Protein AF-A0A354GFQ6-F1 (afdb_monomer_lite)

Sequence (66 aa):
GRIKTYDVDLRSNNLFTSAVYYLQQNDIIYVAPNKATSQSASANQNSGLFISIAGVIISIITLIAR

Foldseek 3Di:
DDDDDDDDDPPDPCLVVDPCVDDDPPDDDDDDDDPVVVCVVVVPPCVVVVVVVVVVVVVVCVVVVD

Radius of gyration: 24.76 Å; chains: 1; bounding box: 55×29×59 Å

Structure (mmCIF, N/CA/C/O backbone):
data_AF-A0A354GFQ6-F1
#
_entry.id   AF-A0A354GFQ6-F1
#
loop_
_atom_site.group_PDB
_atom_site.id
_atom_site.type_symbol
_atom_site.label_atom_id
_atom_site.label_alt_id
_atom_site.label_comp_id
_atom_site.label_asym_id
_atom_site.label_entity_id
_atom_site.label_seq_id
_atom_site.pdbx_PDB_ins_code
_atom_site.Cartn_x
_atom_site.Cartn_y
_atom_site.Cartn_z
_atom_site.occupancy
_atom_site.B_iso_or_equiv
_atom_site.auth_seq_id
_atom_site.auth_comp_id
_atom_site.auth_asym_id
_atom_site.auth_atom_id
_atom_site.pdbx_PDB_model_num
ATOM 1 N N . GLY A 1 1 ? -7.091 -23.181 14.234 1.00 63.28 1 GLY A N 1
ATOM 2 C CA . GLY A 1 1 ? -8.007 -22.034 14.070 1.00 63.28 1 GLY A CA 1
ATOM 3 C C . GLY A 1 1 ? -8.073 -21.660 12.605 1.00 63.28 1 GLY A C 1
ATOM 4 O O . GLY A 1 1 ? -7.076 -21.835 11.918 1.00 63.28 1 GLY A O 1
ATOM 5 N N . ARG A 1 2 ? -9.230 -21.215 12.101 1.00 80.69 2 ARG A N 1
ATOM 6 C CA . ARG A 1 2 ? -9.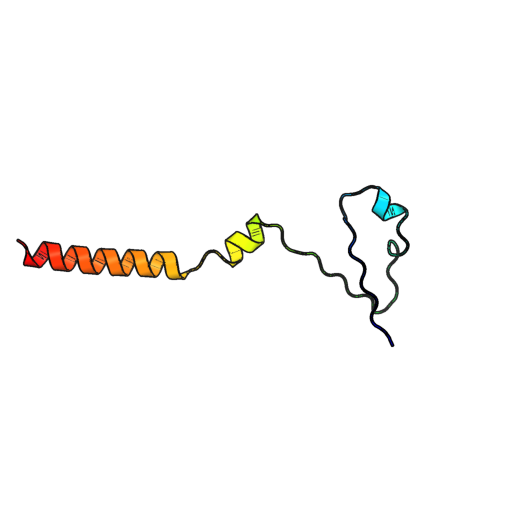340 -20.703 10.725 1.00 80.69 2 ARG A CA 1
ATOM 7 C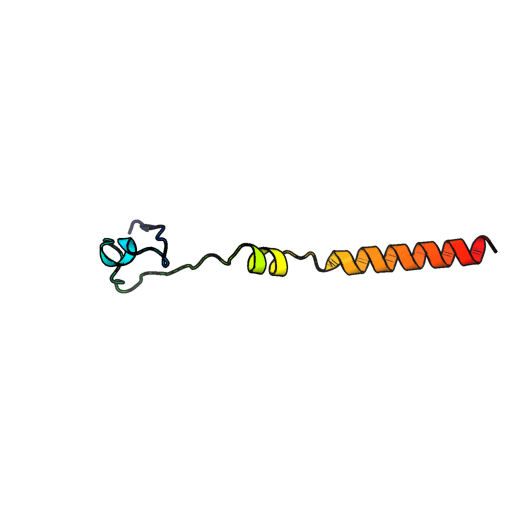 C . ARG A 1 2 ? -8.840 -19.262 10.707 1.00 80.69 2 ARG A C 1
ATOM 9 O O . ARG A 1 2 ? -9.337 -18.457 11.488 1.00 80.69 2 ARG A O 1
ATOM 16 N N . ILE A 1 3 ? -7.880 -18.961 9.840 1.00 82.94 3 ILE A N 1
ATOM 17 C CA . ILE A 1 3 ? -7.439 -17.585 9.599 1.00 82.94 3 ILE A CA 1
ATOM 18 C C . ILE A 1 3 ? -8.578 -16.868 8.868 1.00 82.94 3 ILE A C 1
ATOM 20 O O . ILE A 1 3 ? -9.107 -17.395 7.888 1.00 82.94 3 ILE A O 1
ATOM 24 N N . LYS A 1 4 ? -8.993 -15.706 9.379 1.00 88.06 4 LYS A N 1
ATOM 25 C CA . LYS A 1 4 ? -9.952 -14.817 8.718 1.00 88.06 4 LYS A CA 1
ATOM 26 C C . LYS A 1 4 ? -9.189 -13.609 8.192 1.00 88.06 4 LYS A C 1
ATOM 28 O O . LYS A 1 4 ? -8.404 -13.024 8.930 1.00 88.06 4 LYS A O 1
ATOM 33 N N . THR A 1 5 ? -9.433 -13.253 6.939 1.00 90.38 5 THR A N 1
ATOM 34 C CA . THR A 1 5 ? -8.803 -12.109 6.275 1.00 90.38 5 THR A CA 1
ATOM 35 C C . THR A 1 5 ? -9.882 -11.100 5.918 1.00 90.38 5 THR A C 1
ATOM 37 O O . THR A 1 5 ? -10.961 -11.488 5.468 1.00 90.38 5 THR A O 1
ATOM 40 N N . TYR A 1 6 ? -9.589 -9.821 6.136 1.00 90.50 6 TYR A N 1
ATOM 41 C CA . TYR A 1 6 ? -10.490 -8.714 5.849 1.00 90.50 6 TYR A CA 1
ATOM 42 C C . TYR A 1 6 ? -9.727 -7.652 5.068 1.00 90.50 6 TYR A C 1
ATOM 44 O O . TYR A 1 6 ? -8.745 -7.109 5.570 1.00 90.50 6 TYR A O 1
ATOM 52 N N . ASP A 1 7 ? -10.201 -7.347 3.864 1.00 91.19 7 ASP A N 1
ATOM 53 C CA . ASP A 1 7 ? -9.694 -6.223 3.089 1.00 91.19 7 ASP A CA 1
ATOM 54 C C . ASP A 1 7 ? -10.503 -4.982 3.453 1.00 91.19 7 ASP A C 1
ATOM 56 O O . ASP A 1 7 ? -11.721 -4.929 3.261 1.00 91.19 7 ASP A O 1
ATOM 60 N N . VAL A 1 8 ? -9.826 -3.985 4.017 1.00 90.94 8 VAL A N 1
ATOM 61 C CA . VAL A 1 8 ? -10.438 -2.719 4.421 1.00 90.94 8 VAL A CA 1
ATOM 62 C C . VAL A 1 8 ? -9.685 -1.548 3.813 1.00 90.94 8 VAL A C 1
ATOM 64 O O . VAL A 1 8 ? -8.455 -1.512 3.808 1.00 90.94 8 VAL A O 1
ATOM 67 N N . ASP A 1 9 ? -10.433 -0.567 3.311 1.00 91.06 9 ASP A N 1
ATOM 68 C CA . ASP A 1 9 ? -9.855 0.701 2.880 1.00 91.06 9 ASP A CA 1
ATOM 69 C C . ASP A 1 9 ? -9.672 1.617 4.093 1.00 91.06 9 ASP A C 1
ATOM 71 O O . ASP A 1 9 ? -10.636 2.142 4.654 1.00 91.06 9 ASP A O 1
ATOM 75 N N . LEU A 1 10 ? -8.413 1.838 4.475 1.00 89.06 10 LEU A N 1
ATOM 76 C CA . LEU A 1 10 ? -8.049 2.702 5.597 1.00 89.06 10 LEU A CA 1
ATOM 77 C C . LEU A 1 10 ? -8.358 4.192 5.356 1.00 89.06 10 LEU A C 1
ATOM 79 O O . LEU A 1 10 ? -8.242 4.998 6.276 1.00 89.06 10 LEU A O 1
ATOM 83 N N . ARG A 1 11 ? -8.727 4.581 4.129 1.00 90.38 11 ARG A N 1
ATOM 84 C CA . ARG A 1 11 ? -9.042 5.966 3.744 1.00 90.38 11 ARG A CA 1
ATOM 85 C C . ARG A 1 11 ? -10.529 6.290 3.822 1.00 90.38 11 ARG A C 1
ATOM 87 O O . ARG A 1 11 ? -10.907 7.446 3.639 1.00 90.38 11 ARG A O 1
ATOM 94 N N . SER A 1 12 ? -11.373 5.287 4.021 1.00 91.25 12 SER A N 1
ATOM 95 C CA . SER A 1 12 ? -12.816 5.439 3.925 1.00 91.25 12 SER A CA 1
ATOM 96 C C . SER A 1 12 ? -13.464 5.531 5.308 1.00 91.25 12 SER A C 1
ATOM 98 O O . SER A 1 12 ? -13.085 4.838 6.249 1.00 91.25 12 SER A O 1
ATOM 100 N N . ASN A 1 13 ? -14.498 6.371 5.432 1.00 91.38 13 ASN A N 1
ATOM 101 C CA . ASN A 1 13 ? -15.238 6.562 6.687 1.00 91.38 13 ASN A CA 1
ATOM 102 C C . ASN A 1 13 ? -15.987 5.300 7.151 1.00 91.38 13 ASN A C 1
ATOM 104 O O . ASN A 1 13 ? -16.351 5.192 8.319 1.00 91.38 13 ASN A O 1
ATOM 108 N N . ASN A 1 14 ? -16.204 4.330 6.260 1.00 90.75 14 ASN A N 1
ATOM 109 C CA . ASN A 1 14 ? -16.778 3.030 6.622 1.00 90.75 14 ASN A CA 1
ATOM 110 C C . ASN A 1 14 ? -15.838 2.172 7.491 1.00 90.75 14 ASN A C 1
ATOM 112 O O . ASN A 1 14 ? -16.291 1.189 8.071 1.00 90.75 14 ASN A O 1
ATOM 116 N N . LEU A 1 15 ? -14.553 2.530 7.612 1.00 91.12 15 LEU A N 1
ATOM 117 C CA . LEU A 1 15 ? -13.620 1.842 8.498 1.00 91.12 15 LEU A CA 1
ATOM 118 C C . LEU A 1 15 ? -14.090 1.911 9.955 1.00 91.12 15 LEU A C 1
ATOM 120 O O . LEU A 1 15 ? -14.017 0.915 10.667 1.00 91.12 15 LEU A O 1
ATOM 124 N N . PHE A 1 16 ? -14.619 3.062 10.380 1.00 92.25 16 PHE A N 1
ATOM 125 C CA . PHE A 1 16 ? -15.035 3.299 11.766 1.00 92.25 16 PHE A CA 1
ATOM 126 C C . PHE A 1 16 ? -16.251 2.468 12.189 1.00 92.25 16 PHE A C 1
ATOM 128 O O . PHE A 1 16 ? -16.465 2.250 13.377 1.00 92.25 16 PHE A O 1
ATOM 135 N N . THR A 1 17 ? -17.046 1.998 11.228 1.00 92.88 17 THR A N 1
ATOM 136 C CA . THR A 1 17 ? -18.199 1.119 11.469 1.00 92.88 17 THR A CA 1
ATOM 137 C C . THR A 1 17 ? -17.908 -0.341 11.123 1.00 92.88 17 THR A C 1
ATOM 139 O O . THR A 1 17 ? -18.790 -1.192 11.238 1.00 92.88 17 THR A O 1
ATOM 142 N N . SER A 1 18 ? -16.680 -0.651 10.698 1.00 90.31 18 SER A N 1
ATOM 143 C CA . SER A 1 18 ? -16.274 -1.999 10.324 1.00 90.31 18 SER A CA 1
ATOM 144 C C . SER A 1 18 ? -16.141 -2.904 11.548 1.00 90.31 18 SER A C 1
ATOM 146 O O . SER A 1 18 ? -15.629 -2.504 12.593 1.00 90.31 18 SER A O 1
ATOM 148 N N . ALA A 1 19 ? -16.515 -4.175 11.390 1.00 89.56 19 ALA A N 1
ATOM 149 C CA . ALA A 1 19 ? -16.355 -5.197 12.426 1.00 89.56 19 ALA A CA 1
ATOM 150 C C . ALA A 1 19 ? -14.885 -5.445 12.820 1.00 89.56 19 ALA A C 1
ATOM 152 O O . ALA A 1 19 ? -14.630 -6.055 13.854 1.00 89.56 19 ALA A O 1
ATOM 153 N N . VAL A 1 20 ? -13.933 -4.980 12.004 1.00 91.31 20 VAL A N 1
ATOM 154 C CA . VAL A 1 20 ? -12.485 -5.122 12.226 1.00 91.31 20 VAL A CA 1
ATOM 155 C C . VAL A 1 20 ? -11.790 -3.805 12.578 1.00 91.31 20 VAL A C 1
ATOM 157 O O . VAL A 1 20 ? -10.583 -3.675 12.411 1.00 91.31 20 VAL A O 1
ATOM 160 N N . TYR A 1 21 ? -12.544 -2.808 13.051 1.00 93.44 21 TYR A N 1
ATOM 161 C CA . TYR A 1 21 ? -11.971 -1.537 13.503 1.00 93.44 21 TYR A CA 1
ATOM 162 C C . TYR A 1 21 ? -11.072 -1.704 14.739 1.00 93.44 21 TYR A C 1
ATOM 164 O O . TYR A 1 21 ? -10.019 -1.076 14.840 1.00 93.44 21 TYR A O 1
ATOM 172 N N . TYR A 1 22 ? -11.474 -2.575 15.668 1.00 94.00 22 TYR A N 1
ATOM 173 C CA . TYR A 1 22 ? -10.687 -2.911 16.851 1.00 94.00 22 TYR A CA 1
ATOM 174 C C . TYR A 1 22 ? -9.913 -4.206 16.631 1.00 94.00 22 TYR A C 1
ATOM 176 O O . TYR A 1 22 ? -10.497 -5.239 16.307 1.00 94.00 22 TYR A O 1
ATOM 184 N N . LEU A 1 23 ? -8.604 -4.139 16.859 1.00 92.44 23 LEU A N 1
ATOM 185 C CA . LEU A 1 23 ? -7.708 -5.285 16.762 1.00 92.44 23 LEU A CA 1
ATOM 186 C C . LEU A 1 23 ? -7.841 -6.172 17.995 1.00 92.44 23 LEU A C 1
ATOM 188 O O . LEU A 1 23 ? -7.879 -5.691 19.131 1.00 92.44 23 LEU A O 1
ATOM 192 N N . GLN A 1 24 ? -7.860 -7.475 17.760 1.00 92.00 24 GLN A N 1
ATOM 193 C CA . GLN A 1 24 ? -7.751 -8.485 18.795 1.00 92.00 24 GLN A CA 1
ATOM 194 C C . GLN A 1 24 ? -6.292 -8.924 18.944 1.00 92.00 24 GLN A C 1
ATOM 196 O O . GLN A 1 24 ? -5.428 -8.682 18.097 1.00 92.00 24 GLN A O 1
ATOM 201 N N . GLN A 1 25 ? -5.986 -9.557 20.074 1.00 91.69 25 GLN A N 1
ATOM 202 C CA . GLN A 1 25 ? -4.648 -10.086 20.303 1.00 91.69 25 GLN A CA 1
ATOM 203 C C . GLN A 1 25 ? -4.330 -11.141 19.232 1.00 91.69 25 GLN A C 1
ATOM 205 O O . GLN A 1 25 ? -5.175 -11.985 18.940 1.00 91.69 25 GLN A O 1
ATOM 210 N N . ASN A 1 26 ? -3.106 -1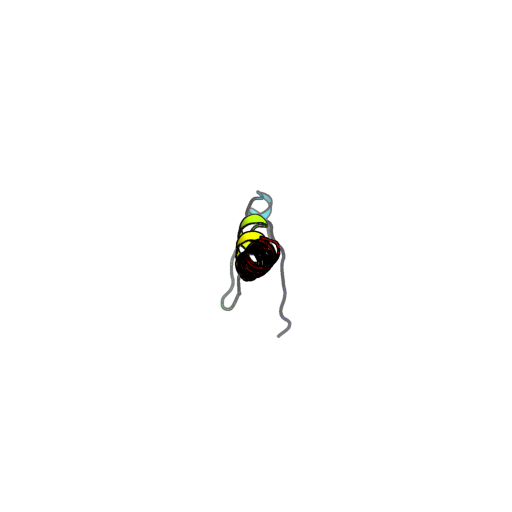1.102 18.692 1.00 91.44 26 ASN A N 1
ATOM 211 C CA . ASN A 1 26 ? -2.636 -11.973 17.606 1.00 91.44 26 ASN A CA 1
ATOM 212 C C . ASN A 1 26 ? -3.218 -11.661 16.204 1.00 91.44 26 ASN A C 1
ATOM 214 O O . ASN A 1 26 ? -3.066 -12.473 15.290 1.00 91.44 26 ASN A O 1
ATOM 218 N N . ASP A 1 27 ? -3.821 -10.488 15.996 1.00 93.00 27 ASP A N 1
ATOM 219 C CA . ASP A 1 27 ? -4.147 -10.007 14.647 1.00 93.00 27 ASP A CA 1
ATOM 220 C C . ASP A 1 27 ? -2.899 -9.490 13.909 1.00 93.00 27 ASP A C 1
ATOM 222 O O . ASP A 1 27 ? -2.005 -8.881 14.500 1.00 93.00 27 ASP A O 1
ATOM 226 N N . ILE A 1 28 ? -2.841 -9.726 12.593 1.00 91.81 28 ILE A N 1
ATOM 227 C CA . ILE A 1 28 ? -1.751 -9.285 11.710 1.00 91.81 28 ILE A CA 1
ATOM 228 C C . ILE A 1 28 ? -2.310 -8.291 10.697 1.00 91.81 28 ILE A C 1
ATOM 230 O O . ILE A 1 28 ? -3.308 -8.565 10.034 1.00 91.81 28 ILE A O 1
ATOM 234 N N . ILE A 1 29 ? -1.628 -7.158 10.546 1.00 92.50 29 ILE A N 1
ATOM 235 C CA . ILE A 1 29 ? -2.028 -6.080 9.643 1.00 92.50 29 ILE A CA 1
ATOM 236 C C . ILE A 1 29 ? -1.024 -6.011 8.501 1.00 92.50 29 ILE A C 1
ATOM 238 O O . ILE A 1 29 ? 0.179 -5.884 8.730 1.00 92.50 29 ILE A O 1
ATOM 242 N N . TYR A 1 30 ? -1.524 -6.060 7.271 1.00 91.31 30 TYR A N 1
ATOM 243 C CA . TYR A 1 30 ? -0.723 -5.888 6.068 1.00 91.31 30 TYR A CA 1
ATOM 244 C C . TYR A 1 30 ? -1.238 -4.690 5.274 1.00 91.31 30 TYR A C 1
ATOM 246 O O . TYR A 1 30 ? -2.413 -4.630 4.920 1.00 91.31 30 TYR A O 1
ATOM 254 N N . VAL A 1 31 ? -0.351 -3.736 4.989 1.00 90.75 31 VAL A N 1
ATOM 255 C CA . VAL A 1 31 ? -0.664 -2.561 4.170 1.00 90.75 31 VAL A CA 1
ATOM 256 C C . VAL A 1 31 ? 0.024 -2.731 2.825 1.00 90.75 31 VAL A C 1
ATOM 258 O O . VAL A 1 31 ? 1.254 -2.737 2.746 1.00 90.75 31 VAL A O 1
ATOM 261 N N . ALA A 1 32 ? -0.768 -2.868 1.762 1.00 86.00 32 ALA A N 1
ATOM 262 C CA . ALA A 1 32 ? -0.226 -2.987 0.418 1.00 86.00 32 ALA A CA 1
ATOM 263 C C . ALA A 1 32 ? 0.475 -1.675 0.003 1.00 86.00 32 ALA A C 1
ATOM 265 O O . ALA A 1 32 ? -0.088 -0.589 0.189 1.00 86.00 32 ALA A O 1
ATOM 266 N N . PRO A 1 33 ? 1.690 -1.742 -0.573 1.00 82.88 33 PRO A N 1
ATOM 267 C CA . PRO A 1 33 ? 2.371 -0.561 -1.079 1.00 82.88 33 PRO A CA 1
ATOM 268 C C . PRO A 1 33 ? 1.578 0.052 -2.235 1.00 82.88 33 PRO A C 1
ATOM 270 O O . PRO A 1 33 ? 0.974 -0.649 -3.048 1.00 82.88 33 PRO A O 1
ATOM 273 N N . ASN A 1 34 ? 1.608 1.379 -2.340 1.00 82.44 34 ASN A N 1
ATOM 274 C CA . ASN A 1 34 ? 0.981 2.058 -3.466 1.00 82.44 34 ASN A CA 1
ATOM 275 C C . ASN A 1 34 ? 1.691 1.692 -4.790 1.00 82.44 34 ASN A C 1
ATO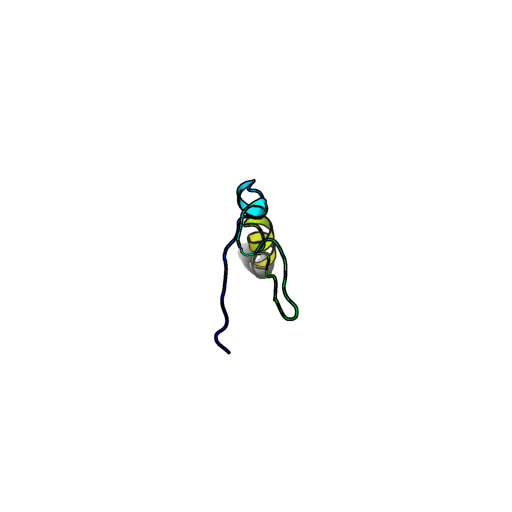M 277 O O . ASN A 1 34 ? 2.849 1.257 -4.807 1.00 82.44 34 ASN A O 1
ATOM 281 N N . LYS A 1 35 ? 1.002 1.899 -5.919 1.00 76.31 35 LYS A N 1
ATOM 282 C CA . LYS A 1 35 ? 1.519 1.542 -7.250 1.00 76.31 35 LYS A CA 1
ATOM 283 C C . LYS A 1 35 ? 2.875 2.189 -7.556 1.00 76.31 35 LYS A C 1
ATOM 285 O O . LYS A 1 35 ? 3.713 1.544 -8.172 1.00 76.31 35 LYS A O 1
ATOM 290 N N . ALA A 1 36 ? 3.113 3.426 -7.116 1.00 72.06 36 ALA A N 1
ATOM 291 C CA . ALA A 1 36 ? 4.380 4.120 -7.344 1.00 72.06 36 ALA A CA 1
ATOM 292 C C . ALA A 1 36 ? 5.536 3.475 -6.561 1.00 72.06 36 ALA A C 1
ATOM 294 O O . ALA A 1 36 ? 6.575 3.191 -7.140 1.00 72.06 36 ALA A O 1
ATOM 295 N N . THR A 1 37 ? 5.341 3.159 -5.280 1.00 72.69 37 THR A N 1
ATOM 296 C CA . THR A 1 37 ? 6.328 2.487 -4.425 1.00 72.69 37 THR A CA 1
ATOM 297 C C . THR A 1 37 ? 6.611 1.065 -4.904 1.00 72.69 37 THR A C 1
ATOM 299 O O . THR A 1 37 ? 7.769 0.659 -4.954 1.00 72.69 37 THR A O 1
ATOM 302 N N . SER A 1 38 ? 5.579 0.323 -5.319 1.00 73.19 38 SER A N 1
ATOM 303 C CA . SER A 1 38 ? 5.754 -0.997 -5.936 1.00 73.19 38 SER A CA 1
ATOM 304 C C . SER A 1 38 ? 6.531 -0.897 -7.249 1.00 73.19 38 SER A C 1
ATOM 306 O O . SER A 1 38 ? 7.453 -1.678 -7.458 1.00 73.19 38 SER A O 1
ATOM 308 N N . GLN A 1 39 ? 6.229 0.103 -8.082 1.00 69.25 39 GLN A N 1
ATOM 309 C CA . GLN A 1 39 ? 6.925 0.335 -9.344 1.00 69.25 39 GLN A CA 1
ATOM 310 C C . GLN A 1 39 ? 8.379 0.781 -9.148 1.00 69.25 39 GLN A C 1
ATOM 312 O O . GLN A 1 39 ? 9.226 0.413 -9.954 1.00 69.25 39 GLN A O 1
ATOM 317 N N . SER A 1 40 ? 8.684 1.552 -8.101 1.00 66.50 40 SER A N 1
ATOM 318 C CA . SER A 1 40 ? 10.058 1.902 -7.717 1.00 66.50 40 SER A CA 1
ATOM 319 C C . SER A 1 40 ? 10.822 0.695 -7.174 1.00 66.50 40 SER A C 1
ATOM 321 O O . SER A 1 40 ? 12.003 0.552 -7.469 1.00 66.50 40 SER A O 1
ATOM 323 N N . ALA A 1 41 ? 10.160 -0.200 -6.435 1.00 64.69 41 ALA A N 1
ATOM 324 C CA . ALA A 1 41 ? 10.753 -1.463 -5.995 1.00 64.69 41 ALA A CA 1
ATOM 325 C C . ALA A 1 41 ? 10.968 -2.443 -7.165 1.00 64.69 41 ALA A C 1
ATOM 327 O O . ALA A 1 41 ? 11.942 -3.190 -7.176 1.00 64.69 41 ALA A O 1
ATOM 328 N N . SER A 1 42 ? 10.082 -2.418 -8.166 1.00 63.78 42 SER A N 1
ATOM 329 C CA . SER A 1 42 ? 10.166 -3.231 -9.382 1.00 63.78 42 SER A CA 1
ATOM 330 C C . SER A 1 42 ? 10.877 -2.530 -10.540 1.00 63.78 42 SER A C 1
ATOM 332 O O . SER A 1 42 ? 10.905 -3.076 -11.645 1.00 63.78 42 SER A O 1
ATOM 334 N N . ALA A 1 43 ? 11.390 -1.310 -10.343 1.00 63.84 43 ALA A N 1
ATOM 335 C CA . ALA A 1 43 ? 12.188 -0.612 -11.337 1.00 63.84 43 ALA A CA 1
ATOM 336 C C . ALA A 1 43 ? 13.456 -1.443 -11.509 1.00 63.84 43 ALA A C 1
ATOM 338 O O . ALA A 1 43 ? 14.364 -1.411 -10.683 1.00 63.84 43 ALA A O 1
ATOM 339 N N . ASN A 1 44 ? 13.428 -2.285 -12.540 1.00 62.97 44 ASN A N 1
ATOM 340 C CA . ASN A 1 44 ? 14.405 -3.323 -12.787 1.00 62.97 44 ASN A CA 1
ATOM 341 C C . ASN A 1 44 ? 15.795 -2.679 -12.831 1.00 62.97 44 ASN A C 1
ATOM 343 O O . ASN A 1 44 ? 16.117 -1.960 -13.778 1.00 62.97 44 ASN A O 1
ATOM 347 N N . GLN A 1 45 ? 16.602 -2.910 -11.791 1.00 62.69 45 GLN A N 1
ATOM 348 C CA . GLN A 1 45 ? 17.948 -2.337 -11.649 1.00 62.69 45 GLN A CA 1
ATOM 349 C C . GLN A 1 45 ? 18.842 -2.680 -12.855 1.00 62.69 45 GLN A C 1
ATOM 351 O O . GLN A 1 45 ? 19.803 -1.975 -13.152 1.00 62.69 45 GLN A O 1
ATOM 356 N N . ASN A 1 46 ? 18.471 -3.714 -13.613 1.00 66.00 46 ASN A N 1
ATOM 357 C CA . ASN A 1 46 ? 19.178 -4.176 -14.799 1.00 66.00 46 ASN A CA 1
ATOM 358 C C . ASN A 1 46 ? 18.969 -3.284 -16.035 1.00 66.00 46 ASN A C 1
ATOM 360 O O . ASN A 1 46 ? 19.752 -3.382 -16.975 1.00 66.00 46 ASN A O 1
ATOM 364 N N . SER A 1 47 ? 17.970 -2.392 -16.063 1.00 73.31 47 SER A N 1
ATOM 365 C CA . SER A 1 47 ? 17.755 -1.486 -17.206 1.00 73.31 47 SER A CA 1
ATOM 366 C C . SER A 1 47 ? 18.976 -0.598 -17.469 1.00 73.31 47 SER A C 1
ATOM 368 O O . SER A 1 47 ? 19.373 -0.424 -18.618 1.00 73.31 47 SER A O 1
ATOM 370 N N . GLY A 1 48 ? 19.621 -0.096 -16.409 1.00 77.19 48 GLY A N 1
ATOM 371 C CA . GLY A 1 48 ? 20.868 0.668 -16.528 1.00 77.19 48 GLY A CA 1
ATOM 372 C C . GLY A 1 48 ? 22.026 -0.172 -17.074 1.00 77.19 48 GLY A C 1
ATOM 373 O O . GLY A 1 48 ? 22.784 0.301 -17.915 1.00 77.19 48 GLY A O 1
ATOM 374 N N . LEU A 1 49 ? 22.112 -1.444 -16.669 1.00 81.81 49 LEU A N 1
ATOM 375 C CA . LEU A 1 49 ? 23.146 -2.374 -17.125 1.00 81.81 49 LEU A CA 1
ATOM 376 C C . LEU A 1 49 ? 23.048 -2.652 -18.634 1.00 81.81 49 LEU A C 1
ATOM 378 O O . LEU A 1 49 ? 24.060 -2.599 -19.331 1.00 81.81 49 LEU A O 1
ATOM 382 N N . PHE A 1 50 ? 21.842 -2.892 -19.161 1.00 82.12 50 PHE A N 1
ATOM 383 C CA . PHE A 1 50 ? 21.645 -3.108 -20.601 1.00 82.12 50 PHE A CA 1
ATOM 384 C C . PHE A 1 50 ? 21.989 -1.867 -21.431 1.00 82.12 50 PHE A C 1
ATOM 386 O O . PHE A 1 50 ? 22.592 -1.994 -22.496 1.00 82.12 50 PHE A O 1
ATOM 393 N N . ILE A 1 51 ? 21.665 -0.671 -20.927 1.00 88.56 51 ILE A N 1
ATOM 394 C CA . ILE A 1 51 ? 22.035 0.600 -21.566 1.00 88.56 51 ILE A CA 1
ATOM 395 C C . ILE A 1 51 ? 23.562 0.748 -21.616 1.00 88.56 51 ILE A C 1
ATOM 397 O O . ILE A 1 51 ? 24.109 1.099 -22.662 1.00 88.56 51 ILE A O 1
ATOM 401 N N . SER A 1 52 ? 24.268 0.430 -20.526 1.00 89.06 52 SER A N 1
ATOM 402 C CA . SER A 1 52 ? 25.735 0.464 -20.493 1.00 89.06 52 SER A CA 1
ATOM 403 C C . SER A 1 52 ? 26.366 -0.533 -21.470 1.00 89.06 52 SER A C 1
ATOM 405 O O . SER A 1 52 ? 27.282 -0.164 -22.201 1.00 89.06 52 SER A O 1
ATOM 407 N N . ILE A 1 53 ? 25.860 -1.769 -21.537 1.00 93.06 53 ILE A N 1
ATOM 408 C CA . ILE A 1 53 ? 26.356 -2.794 -22.471 1.00 93.06 53 ILE A CA 1
ATOM 409 C C . ILE A 1 53 ? 26.146 -2.354 -23.925 1.00 93.06 53 ILE A C 1
ATOM 411 O O . ILE A 1 53 ? 27.071 -2.441 -24.731 1.00 93.06 53 ILE A O 1
ATOM 415 N N . ALA A 1 54 ? 24.964 -1.829 -24.258 1.00 93.19 54 ALA A N 1
ATOM 416 C CA . ALA A 1 54 ? 24.686 -1.302 -25.591 1.00 93.19 54 ALA A CA 1
ATOM 417 C C . ALA A 1 54 ? 25.640 -0.153 -25.957 1.00 93.19 54 ALA A C 1
ATOM 419 O O . ALA A 1 54 ? 26.178 -0.130 -27.062 1.00 93.19 54 ALA A O 1
ATOM 420 N N . GLY A 1 55 ? 25.913 0.757 -25.016 1.00 94.38 55 GLY A N 1
ATOM 421 C CA . GLY A 1 55 ? 26.868 1.851 -25.208 1.00 94.38 55 GLY A CA 1
ATOM 422 C C . GLY A 1 55 ? 28.292 1.371 -25.501 1.00 94.38 55 GLY A C 1
ATOM 423 O O . GLY A 1 55 ? 28.947 1.912 -26.389 1.00 94.38 55 GLY A O 1
ATOM 424 N N . VAL A 1 56 ? 28.754 0.323 -24.812 1.00 95.19 56 VAL A N 1
ATOM 425 C CA . VAL A 1 56 ? 30.069 -0.295 -25.059 1.00 95.19 56 VAL A CA 1
ATOM 426 C C . VAL A 1 56 ? 30.122 -0.972 -26.431 1.00 95.19 56 VAL A C 1
ATOM 428 O O . VAL A 1 56 ? 31.101 -0.831 -27.155 1.00 95.19 56 VAL A O 1
ATOM 431 N N . ILE A 1 57 ? 29.065 -1.675 -26.840 1.00 95.75 57 ILE A N 1
ATOM 432 C CA . ILE A 1 57 ? 29.014 -2.299 -28.171 1.00 95.75 57 ILE A CA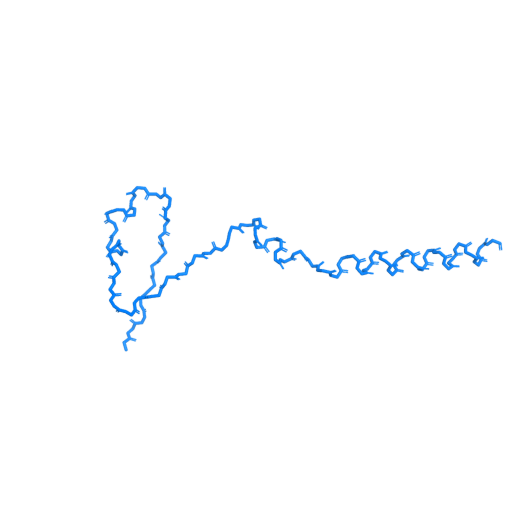 1
ATOM 433 C C . ILE A 1 57 ? 29.067 -1.226 -29.266 1.00 95.75 57 ILE A C 1
ATOM 435 O O . ILE A 1 57 ? 29.846 -1.343 -30.212 1.00 95.75 57 ILE A O 1
ATOM 439 N N . ILE A 1 58 ? 28.285 -0.153 -29.118 1.00 95.19 58 ILE A N 1
ATOM 440 C CA . ILE A 1 58 ? 28.275 0.971 -30.062 1.00 95.19 58 ILE A CA 1
ATOM 441 C C . ILE A 1 58 ? 29.650 1.649 -30.123 1.00 95.19 58 ILE A C 1
ATOM 443 O O . ILE A 1 58 ? 30.111 1.982 -31.217 1.00 95.19 58 ILE A O 1
ATOM 447 N N . SER A 1 59 ? 30.333 1.835 -28.987 1.00 94.75 59 SER A N 1
ATOM 448 C CA . SER A 1 59 ? 31.665 2.450 -28.969 1.00 94.75 59 SER A CA 1
ATOM 449 C C . SER A 1 59 ? 32.706 1.597 -29.700 1.00 94.75 59 SER A C 1
ATOM 451 O O . SER A 1 59 ? 33.486 2.138 -30.483 1.00 94.75 59 SER A O 1
ATOM 453 N N . ILE A 1 60 ? 32.672 0.272 -29.522 1.00 95.38 60 ILE A N 1
ATOM 454 C CA . ILE A 1 60 ? 33.561 -0.671 -30.214 1.00 95.38 60 ILE A CA 1
ATOM 455 C C . ILE A 1 60 ? 33.295 -0.660 -31.724 1.00 95.38 60 ILE A C 1
ATOM 457 O O . ILE A 1 60 ? 34.235 -0.547 -32.508 1.00 95.38 60 ILE A O 1
ATOM 461 N N . ILE A 1 61 ? 32.026 -0.724 -32.143 1.00 95.88 61 ILE A N 1
ATOM 462 C CA . ILE A 1 61 ? 31.652 -0.665 -33.566 1.00 95.88 61 ILE A CA 1
ATOM 463 C C . ILE A 1 61 ? 32.139 0.645 -34.189 1.00 95.88 61 ILE A C 1
ATOM 465 O O . ILE A 1 61 ? 32.720 0.637 -35.269 1.00 95.88 61 ILE A O 1
ATOM 469 N N . THR A 1 62 ? 31.945 1.765 -33.491 1.00 95.12 62 THR A N 1
ATOM 470 C CA . THR A 1 62 ? 32.371 3.088 -33.965 1.00 95.12 62 THR A CA 1
ATOM 471 C C . THR A 1 62 ? 33.889 3.181 -34.103 1.00 95.12 62 THR A C 1
ATOM 473 O O . THR A 1 62 ? 34.363 3.866 -35.000 1.00 95.12 62 THR A O 1
ATOM 476 N N . LEU A 1 63 ? 34.653 2.505 -33.242 1.00 93.62 63 LEU A N 1
ATOM 477 C CA . LEU A 1 63 ? 36.113 2.469 -33.322 1.00 93.62 63 LEU A CA 1
ATOM 478 C C . LEU A 1 63 ? 36.613 1.642 -34.515 1.00 93.62 63 LEU A C 1
ATOM 480 O O . LEU A 1 63 ? 37.586 2.034 -35.145 1.00 93.62 63 LEU A O 1
ATOM 484 N N . ILE A 1 64 ? 35.957 0.520 -34.822 1.00 93.94 64 ILE A N 1
ATOM 485 C CA . ILE A 1 64 ? 36.338 -0.374 -35.932 1.00 93.94 64 ILE A CA 1
ATOM 486 C C . ILE A 1 64 ? 35.872 0.173 -37.289 1.00 93.94 64 ILE A C 1
ATOM 488 O O . ILE A 1 64 ? 36.518 -0.065 -38.302 1.00 93.94 64 ILE A O 1
ATOM 492 N N . ALA A 1 65 ? 34.749 0.894 -37.325 1.00 90.38 65 ALA A N 1
ATOM 493 C CA . ALA A 1 65 ? 34.202 1.490 -38.544 1.00 90.38 65 ALA A CA 1
ATOM 494 C C . ALA A 1 65 ? 34.932 2.773 -39.001 1.00 90.38 65 ALA A C 1
ATOM 496 O O . ALA A 1 65 ? 34.531 3.365 -40.004 1.00 90.38 65 ALA A O 1
ATOM 497 N N . ARG A 1 66 ? 35.936 3.229 -38.242 1.00 70.69 66 ARG A N 1
ATOM 498 C CA . ARG A 1 66 ? 36.777 4.396 -38.541 1.00 70.69 66 ARG A CA 1
ATOM 499 C C . ARG A 1 66 ? 37.963 4.02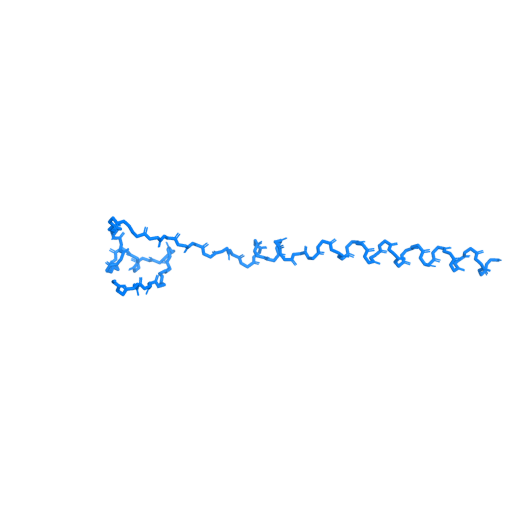8 -39.418 1.00 70.69 66 ARG A C 1
ATOM 501 O O . ARG A 1 66 ? 38.544 2.946 -39.196 1.00 70.69 66 ARG A O 1
#

pLDDT: mean 85.42, std 10.32, range [62.69, 95.88]

Secondary structure (DSSP, 8-state):
---------TTSGGGGGSTTSSPPTT-----PPPHHHHHHHTS-THHHHHHHHHHHHHHHHHHHT-